Protein AF-A0AAU9W6A0-F1 (afdb_monomer_lite)

pLDDT: mean 76.01, std 10.92, range [45.56, 91.94]

Organism: NCBI:txid46732

Foldseek 3Di:
DDCDPVLVVLLCVCVVVVADQQKWKFKWKDWPPQPDTDGTDTDGSVCSNVPDPVVVVSVVVCCCVVPVPPDPDPPTDMDIDMDIDGDDPPPPPDDPPQDPPPDDPVVNVVVDPDDDDDDDPDPCVVVCVVVVVVVVVVLCVQLVHDPDDDDPVSVVSSCVRPVCVVPDDPD

Sequence (171 aa):
MSFTAAHKTLFSFIRRYRIPENGRVYFHLSSGRLRKSFDYHGFLAKEWLNGSGRVDATLQQMAPTLNSNENFEMNDSFQISFTHVRSSPRGSGEKRKMKPGHSHPETFKRMKQTVVTIKNNDSLCCARVIIQTHTAIELHAEANVPFVPCGCEELTKFALAPSLCDFQLLL

Radius of gyration: 26.67 Å; chains: 1; bounding box: 47×36×68 Å

Structure (mmCIF, N/CA/C/O backbone):
data_AF-A0AAU9W6A0-F1
#
_entry.id   AF-A0AAU9W6A0-F1
#
loop_
_atom_site.group_PDB
_atom_site.id
_atom_site.type_symbol
_atom_site.label_atom_id
_atom_site.label_alt_id
_atom_site.label_comp_id
_atom_site.label_asym_id
_atom_site.label_entity_id
_atom_site.label_seq_id
_atom_site.pdbx_PDB_ins_code
_atom_site.Cartn_x
_atom_site.Cartn_y
_atom_site.Cartn_z
_atom_site.occupancy
_atom_site.B_iso_or_equiv
_atom_site.auth_seq_id
_atom_site.auth_comp_id
_atom_site.auth_asym_id
_atom_site.auth_atom_id
_atom_site.pdbx_PDB_model_num
ATOM 1 N N . MET A 1 1 ? -6.110 10.549 29.183 1.00 45.56 1 MET A N 1
ATOM 2 C CA . MET A 1 1 ? -6.108 9.804 27.905 1.00 45.56 1 MET A CA 1
ATOM 3 C C . MET A 1 1 ? -6.402 8.345 28.212 1.00 45.56 1 MET A C 1
ATOM 5 O O . MET A 1 1 ? -5.555 7.681 28.797 1.00 45.56 1 MET A O 1
ATOM 9 N N . SER A 1 2 ? -7.609 7.861 27.920 1.00 45.94 2 SER A N 1
ATOM 10 C CA . SER A 1 2 ? -7.934 6.443 28.115 1.00 45.94 2 SER A CA 1
ATOM 11 C C . SER A 1 2 ? -7.264 5.621 27.018 1.00 45.94 2 SER A C 1
ATOM 13 O O . SER A 1 2 ? -7.651 5.695 25.855 1.00 45.94 2 SER A O 1
ATOM 15 N N . PHE A 1 3 ? -6.236 4.861 27.387 1.00 56.38 3 PHE A N 1
ATOM 16 C CA . PHE A 1 3 ? -5.568 3.915 26.498 1.00 56.38 3 PHE A CA 1
ATOM 17 C C . PHE A 1 3 ? -6.503 2.733 26.228 1.00 56.38 3 PHE A C 1
ATOM 19 O O . PHE A 1 3 ? -6.642 1.847 27.074 1.00 56.38 3 PHE A O 1
ATOM 26 N N . THR A 1 4 ? -7.149 2.709 25.063 1.00 68.81 4 THR A N 1
ATOM 27 C CA . THR A 1 4 ? -7.923 1.542 24.619 1.00 68.81 4 THR A CA 1
ATOM 28 C C . THR A 1 4 ? -6.993 0.332 24.443 1.00 68.81 4 THR A C 1
ATOM 30 O O . THR A 1 4 ? -5.815 0.478 24.103 1.00 68.81 4 THR A O 1
ATOM 33 N N . ALA A 1 5 ? -7.499 -0.887 24.665 1.00 72.19 5 ALA A N 1
ATOM 34 C CA . ALA A 1 5 ? -6.721 -2.119 24.478 1.00 72.19 5 ALA A CA 1
ATOM 35 C C . ALA A 1 5 ? -6.125 -2.224 23.058 1.00 72.19 5 ALA A C 1
ATOM 37 O O . ALA A 1 5 ? -4.994 -2.675 22.887 1.00 72.19 5 ALA A O 1
ATOM 38 N N . ALA A 1 6 ? -6.843 -1.714 22.052 1.00 71.94 6 ALA A N 1
ATOM 39 C CA . ALA A 1 6 ? -6.371 -1.619 20.672 1.00 71.94 6 ALA A CA 1
ATOM 40 C C . ALA A 1 6 ? -5.093 -0.772 20.535 1.00 71.94 6 ALA A C 1
ATOM 42 O O . ALA A 1 6 ? -4.146 -1.194 19.869 1.00 71.94 6 ALA A O 1
ATOM 43 N N . HIS A 1 7 ? -5.025 0.386 21.205 1.00 79.38 7 HIS A N 1
ATOM 44 C CA . HIS A 1 7 ? -3.837 1.246 21.170 1.00 79.38 7 HIS A CA 1
ATOM 45 C C . HIS A 1 7 ? -2.623 0.568 21.812 1.00 79.38 7 HIS A C 1
ATOM 47 O O . HIS A 1 7 ? -1.542 0.574 21.226 1.00 79.38 7 HIS A O 1
ATOM 53 N N . LYS A 1 8 ? -2.806 -0.116 22.950 1.00 82.06 8 LYS A N 1
ATOM 54 C CA . LYS A 1 8 ? -1.730 -0.893 23.596 1.00 82.06 8 LYS A CA 1
ATOM 55 C C . LYS A 1 8 ? -1.203 -2.010 22.691 1.00 82.06 8 LYS A C 1
ATOM 57 O O . LYS A 1 8 ? 0.012 -2.188 22.580 1.00 82.06 8 LYS A O 1
ATOM 62 N N . THR A 1 9 ? -2.096 -2.728 22.010 1.00 82.50 9 THR A N 1
ATOM 63 C CA . THR A 1 9 ? -1.720 -3.786 21.062 1.00 82.50 9 THR A CA 1
ATOM 64 C C . THR A 1 9 ? -0.916 -3.222 19.893 1.00 82.50 9 THR A C 1
ATOM 66 O O . THR A 1 9 ? 0.177 -3.719 19.617 1.00 82.50 9 THR A O 1
ATOM 69 N N . LEU A 1 10 ? -1.377 -2.128 19.279 1.00 83.94 10 LEU A N 1
ATOM 70 C CA . LEU A 1 10 ? -0.659 -1.420 18.209 1.00 83.94 10 LEU A CA 1
ATOM 71 C C . LEU A 1 10 ? 0.721 -0.937 18.645 1.00 83.94 10 LEU A C 1
ATOM 73 O O . LEU A 1 10 ? 1.713 -1.151 17.947 1.00 83.94 10 LEU A O 1
ATOM 77 N N . PHE A 1 11 ? 0.796 -0.328 19.823 1.00 87.25 11 PHE A N 1
ATOM 78 C CA . 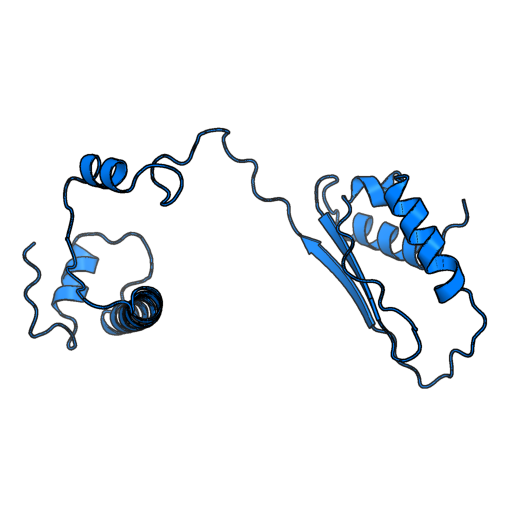PHE A 1 11 ? 2.045 0.152 20.394 1.00 87.25 11 PHE A CA 1
ATOM 79 C C . PHE A 1 11 ? 3.041 -1.000 20.593 1.00 87.25 11 PHE A C 1
ATOM 81 O O . PHE A 1 11 ? 4.206 -0.905 20.194 1.00 87.25 11 PHE A O 1
ATOM 88 N N . SER A 1 12 ? 2.576 -2.126 21.147 1.00 88.25 12 SER A N 1
ATOM 89 C CA . SER A 1 12 ? 3.402 -3.323 21.333 1.00 88.25 12 SER A CA 1
ATOM 90 C C . SER A 1 12 ? 3.869 -3.922 20.001 1.00 88.25 12 SER A C 1
ATOM 92 O O . SER A 1 12 ? 5.037 -4.290 19.874 1.00 88.25 12 SER A O 1
ATOM 94 N N . PHE A 1 13 ? 3.001 -3.942 18.984 1.00 87.31 13 PHE A N 1
ATOM 95 C CA . PHE A 1 13 ? 3.307 -4.419 17.638 1.00 87.31 13 PHE A CA 1
ATOM 96 C C . PHE A 1 13 ? 4.412 -3.578 16.988 1.00 87.31 13 PHE A C 1
ATOM 98 O O . PHE A 1 13 ? 5.423 -4.123 16.542 1.00 87.31 13 PHE A O 1
ATOM 105 N N . ILE A 1 14 ? 4.279 -2.249 17.011 1.00 90.19 14 ILE A N 1
ATOM 106 C CA . ILE A 1 14 ? 5.265 -1.323 16.431 1.00 90.19 14 ILE A CA 1
ATOM 107 C C . ILE A 1 14 ? 6.647 -1.516 17.059 1.00 90.19 14 ILE A C 1
ATOM 109 O O . ILE A 1 14 ? 7.645 -1.606 16.337 1.00 90.19 14 ILE A O 1
ATOM 113 N N . ARG A 1 15 ? 6.713 -1.633 18.392 1.00 90.25 15 ARG A N 1
ATOM 114 C CA . ARG A 1 15 ? 7.987 -1.834 19.103 1.00 90.25 15 ARG A CA 1
ATOM 115 C C . ARG A 1 15 ? 8.568 -3.224 18.860 1.00 90.25 15 ARG A C 1
ATOM 117 O O . ARG A 1 15 ? 9.766 -3.332 18.603 1.00 90.25 15 ARG A O 1
ATOM 124 N N . ARG A 1 16 ? 7.736 -4.272 18.888 1.00 91.94 16 ARG A N 1
ATOM 125 C CA . ARG A 1 16 ? 8.165 -5.665 18.673 1.00 91.94 16 ARG A CA 1
ATOM 126 C C . ARG A 1 16 ? 8.775 -5.865 17.288 1.00 91.94 16 ARG A C 1
ATOM 128 O O . ARG A 1 16 ? 9.811 -6.510 17.177 1.00 91.94 16 ARG A O 1
ATOM 135 N N . TYR A 1 17 ? 8.167 -5.283 16.257 1.00 89.25 17 TYR A N 1
ATOM 136 C CA . TYR A 1 17 ? 8.634 -5.405 14.872 1.00 89.25 17 TYR A CA 1
ATOM 137 C C . TYR A 1 17 ? 9.599 -4.295 14.440 1.00 89.25 17 TYR A C 1
ATOM 139 O O . TYR A 1 17 ? 9.967 -4.242 13.267 1.00 89.25 17 TYR A O 1
ATOM 147 N N . ARG A 1 18 ? 10.025 -3.422 15.369 1.00 90.44 18 ARG A N 1
ATOM 148 C CA . ARG A 1 18 ? 10.951 -2.302 15.115 1.00 90.44 18 ARG A CA 1
ATOM 149 C C . ARG A 1 18 ? 10.554 -1.496 13.874 1.00 90.44 18 ARG A C 1
ATOM 151 O O . ARG A 1 18 ? 11.383 -1.216 13.006 1.00 90.44 18 ARG A O 1
ATOM 158 N N . ILE A 1 19 ? 9.268 -1.167 13.768 1.00 89.50 19 ILE A N 1
ATOM 159 C CA . ILE A 1 19 ? 8.753 -0.429 12.615 1.00 89.50 19 ILE A CA 1
ATOM 160 C C . ILE A 1 19 ? 9.371 0.978 12.626 1.00 89.50 19 ILE A C 1
ATOM 162 O O . ILE A 1 19 ? 9.268 1.665 13.645 1.00 89.50 19 ILE A O 1
ATOM 166 N N . PRO A 1 20 ? 10.004 1.425 11.524 1.00 89.62 20 PRO A N 1
ATOM 167 C CA . PRO A 1 20 ? 10.578 2.761 11.441 1.00 89.62 20 PRO A CA 1
ATOM 168 C C . PRO A 1 20 ? 9.528 3.840 11.699 1.00 89.62 20 PRO A C 1
ATOM 170 O O . PRO A 1 20 ? 8.394 3.717 11.243 1.00 89.62 20 PRO A O 1
ATOM 173 N N . GLU A 1 21 ? 9.916 4.939 12.343 1.00 88.62 21 GLU A N 1
ATOM 174 C CA . GLU A 1 21 ? 9.017 6.056 12.670 1.00 88.62 21 GLU A CA 1
ATOM 175 C C . GLU A 1 21 ? 8.239 6.610 11.468 1.00 88.62 21 GLU A C 1
ATOM 177 O O . GLU A 1 21 ? 7.094 7.045 11.599 1.00 88.62 21 GLU A O 1
ATOM 182 N N . ASN A 1 22 ? 8.868 6.593 10.293 1.00 87.69 22 ASN A N 1
ATOM 183 C CA . ASN A 1 22 ? 8.300 7.045 9.029 1.00 87.69 22 ASN A CA 1
ATOM 184 C C . ASN A 1 22 ? 7.540 5.948 8.263 1.00 87.69 22 ASN A C 1
ATOM 186 O O . ASN A 1 22 ? 7.017 6.242 7.189 1.00 87.69 22 ASN A O 1
ATOM 190 N N . GLY A 1 23 ? 7.510 4.710 8.758 1.00 87.50 23 GLY A N 1
ATOM 191 C CA . GLY A 1 23 ? 6.730 3.615 8.187 1.00 87.50 23 GLY A CA 1
ATOM 192 C C . GLY A 1 23 ? 5.239 3.817 8.440 1.00 87.50 23 GLY A C 1
ATOM 193 O O . GLY A 1 23 ? 4.848 4.335 9.488 1.00 87.50 23 GLY A O 1
ATOM 194 N N . ARG A 1 24 ? 4.397 3.423 7.479 1.00 90.06 24 ARG A N 1
ATOM 195 C CA . ARG A 1 24 ? 2.938 3.509 7.628 1.00 90.06 24 ARG A CA 1
ATOM 196 C C . ARG A 1 24 ? 2.395 2.214 8.207 1.00 90.06 24 ARG A C 1
ATOM 198 O O . ARG A 1 24 ? 2.690 1.136 7.696 1.00 90.06 24 ARG A O 1
ATOM 205 N N . VAL A 1 25 ? 1.579 2.334 9.244 1.00 89.44 25 VAL A N 1
ATOM 206 C CA . VAL A 1 25 ? 0.877 1.219 9.874 1.00 89.44 25 VAL A CA 1
ATOM 207 C C . VAL A 1 25 ? -0.613 1.436 9.684 1.00 89.44 25 VAL A C 1
ATOM 209 O O . VAL A 1 25 ? -1.168 2.438 10.138 1.00 89.44 25 VAL A O 1
ATOM 212 N N . TYR A 1 26 ? -1.233 0.489 8.995 1.00 88.44 26 TYR A N 1
ATOM 213 C CA . TYR A 1 26 ? -2.665 0.434 8.778 1.00 88.44 26 TYR A CA 1
ATOM 214 C C . TYR A 1 26 ? -3.298 -0.499 9.797 1.00 88.44 26 TYR A C 1
ATOM 216 O O . TYR A 1 26 ? -2.768 -1.576 10.079 1.00 88.44 26 TYR A O 1
ATOM 224 N N . PHE A 1 27 ? -4.442 -0.072 10.310 1.00 84.94 27 PHE A N 1
ATOM 225 C CA . PHE A 1 27 ? -5.299 -0.845 11.191 1.00 84.94 27 PHE A CA 1
ATOM 226 C C . PHE A 1 27 ? -6.617 -1.122 10.478 1.00 84.94 27 PHE A C 1
ATOM 228 O O . PHE A 1 27 ? -7.205 -0.197 9.912 1.00 84.94 27 PHE A O 1
ATOM 235 N N . HIS A 1 28 ? -7.060 -2.374 10.524 1.00 85.00 28 HIS A N 1
ATOM 236 C CA . HIS A 1 28 ? -8.394 -2.767 10.105 1.00 85.00 28 HIS A CA 1
ATOM 237 C C . HIS A 1 28 ? -9.050 -3.621 11.190 1.00 85.00 28 HIS A C 1
ATOM 239 O O . HIS A 1 28 ? -8.425 -4.524 11.756 1.00 85.00 28 HIS A O 1
ATOM 245 N N . LEU A 1 29 ? -10.314 -3.313 11.465 1.00 80.25 29 LEU A N 1
ATOM 246 C CA . LEU A 1 29 ? -11.171 -4.055 12.377 1.00 80.25 29 LEU A CA 1
ATOM 247 C C . LEU A 1 29 ? -12.546 -4.231 11.735 1.00 80.25 29 LEU A C 1
ATOM 249 O O . LEU A 1 29 ? -13.234 -3.252 11.430 1.00 80.25 29 LEU A O 1
ATOM 253 N N . SER A 1 30 ? -12.957 -5.485 11.595 1.00 80.88 30 SER A N 1
ATOM 254 C CA . SER A 1 30 ? -14.278 -5.865 11.109 1.00 80.88 30 SER A CA 1
ATOM 255 C C . SER A 1 30 ? -14.870 -7.003 11.940 1.00 80.88 30 SER A C 1
ATOM 257 O O . SER A 1 30 ? -14.168 -7.813 12.549 1.00 80.88 30 SER A O 1
ATOM 259 N N . SER A 1 31 ? -16.197 -7.016 12.015 1.00 76.69 31 SER A N 1
ATOM 260 C CA . SER A 1 31 ? -17.008 -8.054 12.649 1.00 76.69 31 SER A CA 1
ATOM 261 C C . SER A 1 31 ? -18.440 -7.905 12.139 1.00 76.69 31 SER A C 1
ATOM 263 O O . SER A 1 31 ? -18.865 -6.789 11.834 1.00 76.69 31 SER A O 1
ATOM 265 N N . GLY A 1 32 ? -19.188 -9.009 12.072 1.00 74.25 32 GLY A N 1
ATOM 266 C CA . GLY A 1 32 ? -20.594 -9.004 11.657 1.00 74.25 32 GLY A CA 1
ATOM 267 C C . GLY A 1 32 ? -21.521 -8.187 12.569 1.00 74.25 32 GLY A C 1
ATOM 268 O O . GLY A 1 32 ? -22.605 -7.810 12.137 1.00 74.25 32 GLY A O 1
ATOM 269 N N . ARG A 1 33 ? -21.093 -7.867 13.800 1.00 69.88 33 ARG A N 1
ATOM 270 C CA . ARG A 1 33 ? -21.852 -7.042 14.762 1.00 69.88 33 ARG A CA 1
ATOM 271 C C . ARG A 1 33 ? -21.521 -5.556 14.710 1.00 69.88 33 ARG A C 1
ATOM 273 O O . ARG A 1 33 ? -22.267 -4.738 15.244 1.00 69.88 33 ARG A O 1
ATOM 280 N N . LEU A 1 34 ? -20.411 -5.176 14.080 1.00 72.75 34 LEU A N 1
ATOM 281 C CA . LEU A 1 34 ? -20.054 -3.769 13.966 1.00 72.75 34 LEU A CA 1
ATOM 282 C C . LEU A 1 34 ? -20.944 -3.119 12.908 1.00 72.75 34 LEU A C 1
ATOM 284 O O . LEU A 1 34 ? -20.881 -3.475 11.735 1.00 72.75 34 LEU A O 1
ATOM 288 N N . ARG A 1 35 ? -21.712 -2.093 13.299 1.00 70.12 35 ARG A N 1
ATOM 289 C CA . ARG A 1 35 ? -22.486 -1.270 12.346 1.00 70.12 35 ARG A CA 1
ATOM 290 C C . ARG A 1 35 ? -21.609 -0.656 11.252 1.00 70.12 35 ARG A C 1
ATOM 292 O O . ARG A 1 35 ? -22.103 -0.315 10.182 1.00 70.12 35 ARG A O 1
ATOM 299 N N . LYS A 1 36 ? -20.320 -0.464 11.544 1.00 73.50 36 LYS A N 1
ATOM 300 C CA . LYS A 1 36 ? -19.326 0.078 10.625 1.00 73.50 36 LYS A CA 1
ATOM 301 C C . LYS A 1 36 ? -17.985 -0.623 10.838 1.00 73.50 36 LYS A C 1
ATOM 303 O O . LYS A 1 36 ? -17.500 -0.681 11.967 1.00 73.50 36 LYS A O 1
ATOM 308 N N . SER A 1 37 ? -17.377 -1.108 9.758 1.00 74.81 37 SER A N 1
ATOM 309 C CA . SER A 1 37 ? -15.976 -1.528 9.758 1.00 74.81 37 SER A CA 1
ATOM 310 C C . SER A 1 37 ? -15.069 -0.326 10.005 1.00 74.81 37 SER A C 1
ATOM 312 O O . SER A 1 37 ? -15.296 0.783 9.510 1.00 74.81 37 SER A O 1
ATOM 314 N N . PHE A 1 38 ? -14.010 -0.540 10.772 1.00 76.38 38 PHE A N 1
ATOM 315 C CA . PHE A 1 38 ? -12.958 0.453 10.893 1.00 76.38 38 PHE A CA 1
ATOM 316 C C . PHE A 1 38 ? -11.879 0.122 9.877 1.00 76.38 38 PHE A C 1
ATOM 318 O O . PHE A 1 38 ? -11.052 -0.760 10.097 1.00 76.38 38 PHE A O 1
ATOM 325 N N . ASP A 1 39 ? -11.917 0.825 8.750 1.00 71.56 39 ASP A N 1
ATOM 326 C CA . ASP A 1 39 ? -11.018 0.583 7.630 1.00 71.56 39 ASP A CA 1
ATOM 327 C C . ASP A 1 39 ? -9.751 1.446 7.657 1.00 71.56 39 ASP A C 1
ATOM 329 O O . ASP A 1 39 ? -9.715 2.539 8.221 1.00 71.56 39 ASP A O 1
ATOM 333 N N . TYR A 1 40 ? -8.715 0.897 7.023 1.00 63.03 40 TYR A N 1
ATOM 334 C CA . TYR A 1 40 ? -7.376 1.391 6.686 1.00 63.03 40 TYR A CA 1
ATOM 335 C C . TYR A 1 40 ? -7.071 2.889 6.894 1.00 63.03 40 TYR A C 1
ATOM 337 O O . TYR A 1 40 ? -6.827 3.629 5.939 1.00 63.03 40 TYR A O 1
ATOM 345 N N . HIS A 1 41 ? -6.920 3.332 8.145 1.00 68.81 41 HIS A N 1
ATOM 346 C CA . HIS A 1 41 ? -6.266 4.613 8.425 1.00 68.81 41 HIS A CA 1
ATOM 347 C C . HIS A 1 41 ? -4.750 4.404 8.512 1.00 68.81 41 HIS A C 1
ATOM 349 O O . HIS A 1 41 ? -4.224 3.879 9.492 1.00 68.81 41 HIS A O 1
ATOM 355 N N . GLY A 1 42 ? -4.039 4.783 7.449 1.00 81.19 42 GLY A N 1
ATOM 356 C CA . GLY A 1 42 ? -2.580 4.697 7.394 1.00 81.19 42 GLY A CA 1
ATOM 357 C C . GLY A 1 42 ? -1.913 5.839 8.157 1.00 81.19 42 GLY A C 1
ATOM 358 O O . GLY A 1 42 ? -1.661 6.899 7.572 1.00 81.19 42 GLY A O 1
ATOM 359 N N . PHE A 1 43 ? -1.580 5.614 9.426 1.00 88.69 43 PHE A N 1
ATOM 360 C CA . PHE A 1 43 ? -0.787 6.551 10.230 1.00 88.69 43 PHE A CA 1
ATOM 361 C C . PHE A 1 43 ? 0.688 6.168 10.239 1.00 88.69 43 PHE A C 1
ATOM 363 O O . PHE A 1 43 ? 1.052 5.007 10.030 1.00 88.69 43 PHE A O 1
ATOM 370 N N . LEU A 1 44 ? 1.553 7.149 10.468 1.00 90.19 44 LEU A N 1
ATOM 371 C CA . LEU A 1 44 ? 2.969 6.883 10.680 1.00 90.19 44 LEU A CA 1
ATOM 372 C C . LEU A 1 44 ? 3.170 6.167 12.018 1.00 90.19 44 LEU A C 1
ATOM 374 O O . LEU A 1 44 ? 2.470 6.444 12.992 1.00 90.19 44 LEU A O 1
ATOM 378 N N . ALA A 1 45 ? 4.170 5.292 12.101 1.00 90.00 45 ALA A N 1
ATOM 379 C CA . ALA A 1 45 ? 4.516 4.632 13.356 1.00 90.00 45 ALA A CA 1
ATOM 380 C C . ALA A 1 45 ? 4.792 5.652 14.474 1.00 90.00 45 ALA A C 1
ATOM 382 O O . ALA A 1 45 ? 4.344 5.457 15.600 1.00 90.00 45 ALA A O 1
ATOM 383 N N . LYS A 1 46 ? 5.424 6.792 14.159 1.00 90.69 46 LYS A N 1
ATOM 384 C CA . LYS A 1 46 ? 5.615 7.877 15.136 1.00 90.69 46 LYS A CA 1
ATOM 385 C C . LYS A 1 46 ? 4.313 8.506 15.637 1.00 90.69 46 LYS A C 1
ATOM 387 O O . LYS A 1 46 ? 4.263 8.925 16.784 1.00 90.69 46 LYS A O 1
ATOM 392 N N . GLU A 1 47 ? 3.269 8.571 14.806 1.00 90.75 47 GLU A N 1
ATOM 393 C CA . GLU A 1 47 ? 1.960 9.093 15.228 1.00 90.75 47 GLU A CA 1
ATOM 394 C C . GLU A 1 47 ? 1.295 8.126 16.211 1.00 90.75 47 GLU A C 1
ATOM 396 O O . GLU A 1 47 ? 0.706 8.556 17.195 1.00 90.75 47 GLU A O 1
ATOM 401 N N . TRP A 1 48 ? 1.440 6.818 15.989 1.00 87.56 48 TRP A N 1
ATOM 402 C CA . TRP A 1 48 ? 0.955 5.800 16.921 1.00 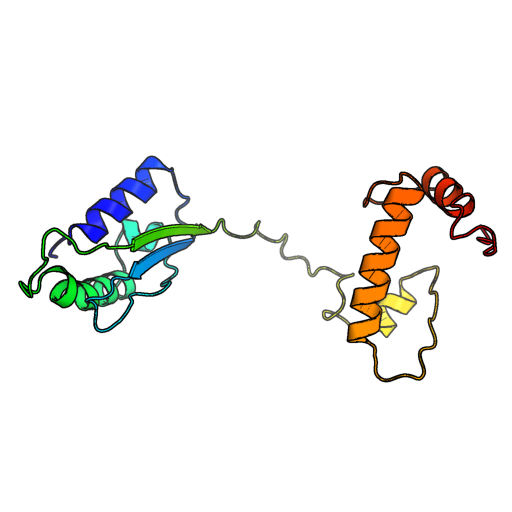87.56 48 TRP A CA 1
ATOM 403 C C . TRP A 1 48 ? 1.714 5.791 18.255 1.00 87.56 48 TRP A C 1
ATOM 405 O O . TRP A 1 48 ? 1.103 5.561 19.299 1.00 87.56 48 TRP A O 1
ATOM 415 N N . LEU A 1 49 ? 3.033 6.018 18.218 1.00 88.38 49 LEU A N 1
ATOM 416 C CA . LEU A 1 49 ? 3.905 5.987 19.397 1.00 88.38 49 LEU A CA 1
ATOM 417 C C . LEU A 1 49 ? 3.800 7.254 20.249 1.00 88.38 49 LEU A C 1
ATOM 419 O O . LEU A 1 49 ? 3.689 7.157 21.468 1.00 88.38 49 LEU A O 1
ATOM 423 N N . ASN A 1 50 ? 3.838 8.423 19.610 1.00 88.44 50 ASN A N 1
ATOM 424 C CA . ASN A 1 50 ? 3.905 9.713 20.301 1.00 88.44 50 ASN A CA 1
ATOM 425 C C . ASN A 1 50 ? 2.521 10.351 20.483 1.00 88.44 50 ASN A C 1
ATOM 427 O O . ASN A 1 50 ? 2.396 11.354 21.180 1.00 88.44 50 ASN A O 1
ATOM 431 N N . GLY A 1 51 ? 1.495 9.773 19.856 1.00 84.12 51 GLY A N 1
ATOM 432 C CA . GLY A 1 51 ? 0.175 10.370 19.745 1.00 84.12 51 GLY A CA 1
ATOM 433 C C . GLY A 1 51 ? 0.102 11.381 18.602 1.00 84.12 51 GLY A C 1
ATOM 434 O O . GLY A 1 51 ? 1.081 12.020 18.206 1.00 84.12 51 GLY A O 1
ATOM 435 N N . SER A 1 52 ? -1.094 11.523 18.044 1.00 86.69 52 SER A N 1
ATOM 436 C CA . SER A 1 52 ? -1.438 12.611 17.136 1.00 86.69 52 SER A CA 1
ATOM 437 C C . SER A 1 52 ? -2.924 12.898 17.275 1.00 86.69 52 SER A C 1
ATOM 439 O O . SER A 1 52 ? -3.704 11.977 17.508 1.00 86.69 52 SER A O 1
ATOM 441 N N . GLY A 1 53 ? -3.348 14.147 17.055 1.00 85.94 53 GLY A N 1
ATOM 442 C CA . GLY A 1 53 ? -4.772 14.495 17.151 1.00 85.94 53 GLY A CA 1
ATOM 443 C C . GLY A 1 53 ? -5.667 13.645 16.236 1.00 85.94 53 GLY A C 1
ATOM 444 O O . GLY A 1 53 ? -6.824 13.395 16.556 1.00 85.94 53 GLY A O 1
ATOM 445 N N . ARG A 1 54 ? -5.123 13.129 15.123 1.00 86.56 54 ARG A N 1
ATOM 446 C CA . ARG A 1 54 ? -5.836 12.214 14.219 1.00 86.56 54 ARG A CA 1
ATOM 447 C C . ARG A 1 54 ? -5.935 10.796 14.782 1.00 86.56 54 ARG A C 1
ATOM 449 O O . ARG A 1 54 ? -6.995 10.184 14.660 1.00 86.56 54 ARG A O 1
ATOM 456 N N . VAL A 1 55 ? -4.859 10.278 15.382 1.00 85.62 55 VAL A N 1
ATOM 457 C CA . VAL A 1 55 ? -4.871 8.980 16.079 1.00 85.62 55 VAL A CA 1
ATOM 458 C C . VAL A 1 55 ? -5.842 9.040 17.255 1.00 85.62 55 VAL A C 1
ATOM 460 O O . VAL A 1 55 ? -6.689 8.161 17.380 1.00 85.62 55 VAL A O 1
ATOM 463 N N . ASP A 1 56 ? -5.801 10.113 18.043 1.00 85.62 56 ASP A N 1
ATOM 464 C CA . ASP A 1 56 ? -6.684 10.306 19.193 1.00 85.62 56 ASP A CA 1
ATOM 465 C C . ASP A 1 56 ? -8.154 10.389 18.773 1.00 85.62 56 ASP A C 1
ATOM 467 O O . ASP A 1 56 ? -8.984 9.673 19.329 1.00 85.62 56 ASP A O 1
ATOM 471 N N . ALA A 1 57 ? -8.478 11.180 17.743 1.00 84.94 57 ALA A N 1
ATOM 472 C CA . ALA A 1 57 ? -9.835 11.256 17.200 1.00 84.94 57 ALA A CA 1
ATOM 473 C C . ALA A 1 57 ? -10.324 9.894 16.677 1.00 84.94 57 ALA A C 1
ATOM 475 O O . ALA A 1 57 ? -11.468 9.505 16.908 1.00 84.94 57 ALA A O 1
ATOM 476 N N . THR A 1 58 ? -9.444 9.134 16.020 1.00 83.25 58 THR A N 1
ATOM 477 C CA . THR A 1 58 ? -9.765 7.792 15.511 1.00 83.25 58 THR A CA 1
ATOM 478 C C . THR A 1 58 ? -10.036 6.815 16.658 1.00 83.25 58 THR A C 1
ATOM 480 O O . THR A 1 58 ? -11.031 6.091 16.642 1.00 83.25 58 THR A O 1
ATOM 483 N N . LEU A 1 59 ? -9.195 6.822 17.696 1.00 80.88 59 LEU A N 1
ATOM 484 C CA . LEU A 1 59 ? -9.380 5.988 18.885 1.00 80.88 59 LEU A CA 1
ATOM 485 C C . LEU A 1 59 ? -10.633 6.384 19.672 1.00 80.88 59 LEU A C 1
ATOM 487 O O . LEU A 1 59 ? -11.326 5.505 20.177 1.00 80.88 59 LEU A O 1
ATOM 491 N N . GLN A 1 60 ? -10.952 7.678 19.744 1.00 82.06 60 GLN A N 1
ATOM 492 C CA . GLN A 1 60 ? -12.191 8.173 20.344 1.00 82.06 60 GLN A CA 1
ATOM 493 C C . GLN A 1 60 ? -13.429 7.729 19.563 1.00 82.06 60 GLN A C 1
ATOM 495 O O . GLN A 1 60 ? -14.439 7.424 20.185 1.00 82.06 60 GLN A O 1
ATOM 500 N N . GLN A 1 61 ? -13.364 7.631 18.233 1.00 79.19 61 GLN A N 1
ATOM 501 C CA . GLN A 1 61 ? -14.458 7.071 17.431 1.00 79.19 61 GLN A CA 1
ATOM 502 C C . GLN A 1 61 ? -14.618 5.558 17.632 1.00 79.19 61 GLN A C 1
ATOM 504 O O . GLN A 1 61 ? -15.738 5.051 17.652 1.00 79.19 61 GLN A O 1
ATOM 509 N N . MET A 1 62 ? -13.512 4.832 17.809 1.00 76.75 62 MET A N 1
ATOM 510 C CA . MET A 1 62 ? -13.535 3.386 18.057 1.00 76.75 62 MET A CA 1
ATOM 511 C C . MET A 1 62 ? -13.979 3.039 19.480 1.00 76.75 62 MET A C 1
ATOM 513 O O . MET A 1 62 ? -14.625 2.014 19.686 1.00 76.75 62 MET A O 1
ATOM 517 N N . ALA A 1 63 ? -13.637 3.870 20.468 1.00 77.12 63 ALA A N 1
ATOM 518 C CA . ALA A 1 63 ? -13.830 3.559 21.880 1.00 77.12 63 ALA A CA 1
ATOM 519 C C . ALA A 1 63 ? -15.293 3.251 22.257 1.00 77.12 63 ALA A C 1
ATOM 521 O O . ALA A 1 63 ? -15.487 2.245 22.932 1.00 77.12 63 ALA A O 1
ATOM 522 N N . PRO A 1 64 ? -16.321 4.004 21.825 1.00 73.94 64 PRO A N 1
ATOM 523 C CA . PRO A 1 64 ? -17.712 3.658 22.104 1.00 73.94 64 PRO A CA 1
ATOM 524 C C . PRO A 1 64 ? -18.126 2.325 21.494 1.00 73.94 64 PRO A C 1
ATOM 526 O O . PRO A 1 64 ? -18.921 1.626 22.091 1.00 73.94 64 PRO A O 1
ATOM 529 N N . THR A 1 65 ? -17.572 1.961 20.335 1.00 71.25 65 THR A N 1
ATOM 530 C CA . THR A 1 65 ? -17.944 0.726 19.627 1.00 71.25 65 THR A CA 1
ATOM 531 C C . THR A 1 65 ? -17.233 -0.499 20.211 1.00 71.25 65 THR A C 1
ATOM 533 O O . THR A 1 65 ? -17.786 -1.589 20.254 1.00 71.25 65 THR A O 1
ATOM 536 N N . LEU A 1 66 ? -15.996 -0.323 20.683 1.00 69.69 66 LEU A N 1
ATOM 537 C CA . LEU A 1 66 ? -15.228 -1.376 21.352 1.00 69.69 66 LEU A CA 1
ATOM 538 C C . LEU A 1 66 ? -15.609 -1.556 22.828 1.00 69.69 66 LEU A C 1
ATOM 540 O O . LEU A 1 66 ? -15.402 -2.635 23.369 1.00 69.69 66 LEU A O 1
ATOM 544 N N . ASN A 1 67 ? -16.115 -0.505 23.482 1.00 66.62 67 ASN A N 1
ATOM 545 C CA . ASN A 1 67 ? -16.494 -0.523 24.899 1.00 66.62 67 ASN A CA 1
ATOM 546 C C . ASN A 1 67 ? -18.015 -0.471 25.120 1.00 66.62 67 ASN A C 1
ATOM 548 O O . ASN A 1 67 ? -18.451 -0.404 26.269 1.00 66.62 67 ASN A O 1
ATOM 552 N N . SER A 1 68 ? -18.838 -0.469 24.065 1.00 59.25 68 SER A N 1
ATOM 553 C CA . SER A 1 68 ? -20.276 -0.676 24.220 1.00 59.25 68 SER A CA 1
ATOM 554 C C . SER A 1 68 ? -20.485 -2.109 24.681 1.00 59.25 68 SER A C 1
ATOM 556 O O . SER A 1 68 ? -20.135 -3.044 23.968 1.00 59.25 68 SER A O 1
ATOM 558 N N . ASN A 1 69 ? -21.090 -2.280 25.853 1.00 53.56 69 ASN A N 1
ATOM 559 C CA . ASN A 1 69 ? -21.556 -3.561 26.395 1.00 53.56 69 ASN A CA 1
ATOM 560 C C . ASN A 1 69 ? -22.669 -4.221 25.539 1.00 53.56 69 ASN A C 1
ATOM 562 O O . ASN A 1 69 ? -23.478 -4.983 26.062 1.00 53.56 69 ASN A O 1
ATOM 566 N N . GLU A 1 70 ? -22.758 -3.928 24.238 1.00 53.50 70 GLU A N 1
ATOM 567 C CA . GLU A 1 70 ? -23.658 -4.610 23.311 1.00 53.50 70 GLU A CA 1
ATOM 568 C C . GLU A 1 70 ? -23.079 -5.997 23.011 1.00 53.50 70 GLU A C 1
ATOM 570 O O . GLU A 1 70 ? -22.255 -6.159 22.119 1.00 53.50 70 GLU A O 1
ATOM 575 N N . ASN A 1 71 ? -23.486 -6.973 23.833 1.00 51.91 71 ASN A N 1
ATOM 576 C CA . ASN A 1 71 ? -23.434 -8.420 23.611 1.00 51.91 71 ASN A CA 1
ATOM 577 C C . ASN A 1 71 ? -22.303 -8.889 22.679 1.00 51.91 71 ASN A C 1
ATOM 579 O O . ASN A 1 71 ? -22.503 -9.085 21.481 1.00 51.91 71 ASN A O 1
ATOM 583 N N . PHE A 1 72 ? -21.126 -9.159 23.240 1.00 55.09 72 PHE A N 1
ATOM 584 C CA . PHE A 1 72 ? -20.173 -10.076 22.620 1.00 55.09 72 PHE A CA 1
ATOM 585 C C . PHE A 1 72 ? -20.618 -11.488 23.010 1.00 55.09 72 PHE A C 1
ATOM 587 O O . PHE A 1 72 ? -20.349 -11.936 24.123 1.00 55.09 72 PHE A O 1
ATOM 594 N N . GLU A 1 73 ? -21.379 -12.168 22.152 1.00 55.16 73 GLU A N 1
ATOM 595 C CA . GLU A 1 73 ? -21.680 -13.581 22.400 1.00 55.16 73 GLU A CA 1
ATOM 596 C C . GLU A 1 73 ? -20.453 -14.420 22.034 1.00 55.16 73 GLU A C 1
ATOM 598 O O . GLU A 1 73 ? -19.675 -14.074 21.144 1.00 55.16 73 GLU A O 1
ATOM 603 N N . MET A 1 74 ? -20.261 -15.521 22.756 1.00 55.69 74 MET A N 1
ATOM 604 C CA . MET A 1 74 ? -19.050 -16.351 22.754 1.00 55.69 74 MET A CA 1
ATOM 605 C C . MET A 1 74 ? -18.668 -16.934 21.374 1.00 55.69 74 MET A C 1
ATOM 607 O O . MET A 1 74 ? -17.557 -17.422 21.189 1.00 55.69 74 MET A O 1
ATOM 611 N N . ASN A 1 75 ? -19.587 -16.887 20.415 1.00 59.91 75 ASN A N 1
ATOM 612 C CA . ASN A 1 75 ? -19.531 -17.470 19.078 1.00 59.91 75 ASN A CA 1
ATOM 613 C C . ASN A 1 75 ? -19.267 -16.447 17.959 1.00 59.91 75 ASN A C 1
ATOM 615 O O . ASN A 1 75 ? -19.191 -16.832 16.790 1.00 59.91 75 ASN A O 1
ATOM 619 N N . ASP A 1 76 ? -19.078 -15.171 18.289 1.00 63.34 76 ASP A N 1
ATOM 620 C CA . ASP A 1 76 ? -18.827 -14.147 17.284 1.00 63.34 76 ASP A CA 1
ATOM 621 C C . ASP A 1 76 ? -17.340 -13.933 16.994 1.00 63.34 76 ASP A C 1
ATOM 623 O O . ASP A 1 76 ? -16.513 -13.734 17.883 1.00 63.34 76 ASP A O 1
ATOM 627 N N . SER A 1 77 ? -16.999 -13.953 15.705 1.00 69.25 77 SER A N 1
ATOM 628 C CA . SER A 1 77 ? -15.628 -13.767 15.233 1.00 69.25 77 SER A CA 1
ATOM 629 C C . SER A 1 77 ? -15.334 -12.293 14.953 1.00 69.25 77 SER A C 1
ATOM 631 O O . SER A 1 77 ? -16.117 -11.588 14.309 1.00 69.25 77 SER A O 1
ATOM 633 N N . PHE A 1 78 ? -14.167 -11.832 15.401 1.00 72.19 78 PHE A N 1
ATOM 634 C CA . PHE A 1 78 ? -13.599 -10.541 15.025 1.00 72.19 78 PHE A CA 1
ATOM 635 C C . PHE A 1 78 ? -12.388 -10.752 14.121 1.00 72.19 78 PHE A C 1
ATOM 637 O O . PHE A 1 78 ? -11.559 -11.632 14.362 1.00 72.19 78 PHE A O 1
ATOM 644 N N . GLN A 1 79 ? -12.257 -9.910 13.100 1.00 78.00 79 GLN A N 1
ATOM 645 C CA . GLN A 1 79 ? -11.050 -9.834 12.295 1.00 78.00 79 GLN A CA 1
ATOM 646 C C . GLN A 1 79 ? -10.328 -8.531 12.617 1.00 78.00 79 GLN A C 1
ATOM 648 O O . GLN A 1 79 ? -10.827 -7.436 12.364 1.00 78.00 79 GLN A O 1
ATOM 653 N N . ILE A 1 80 ? -9.129 -8.664 13.179 1.00 80.06 80 ILE A N 1
ATOM 654 C CA . ILE A 1 80 ? -8.211 -7.550 13.411 1.00 80.06 80 ILE A CA 1
ATOM 655 C C . ILE A 1 80 ? -6.974 -7.790 12.559 1.00 80.06 80 ILE A C 1
ATOM 657 O O . ILE A 1 80 ? -6.354 -8.851 12.651 1.00 80.06 80 ILE A O 1
ATOM 661 N N . SER A 1 81 ? -6.595 -6.808 11.745 1.00 82.56 81 SER A N 1
ATOM 662 C CA . SER A 1 81 ? -5.374 -6.883 10.949 1.00 82.56 81 SER A CA 1
ATOM 663 C C . SER A 1 81 ? -4.545 -5.604 11.035 1.00 82.56 81 SER A C 1
ATOM 665 O O . SER A 1 81 ? -5.051 -4.482 11.121 1.00 82.56 81 SER A O 1
ATOM 667 N N . PHE A 1 82 ? -3.227 -5.807 11.034 1.00 84.62 82 PHE A N 1
ATOM 668 C CA . PHE A 1 82 ? -2.225 -4.751 11.034 1.00 84.62 82 PHE A CA 1
ATOM 669 C C . PHE A 1 82 ? -1.352 -4.912 9.798 1.00 84.62 82 PHE A C 1
ATOM 671 O O . PHE A 1 82 ? -0.728 -5.956 9.603 1.00 84.62 82 PHE A O 1
ATOM 678 N N . THR A 1 83 ? -1.277 -3.876 8.969 1.00 86.56 83 THR A N 1
ATOM 679 C CA . THR A 1 83 ? -0.433 -3.891 7.771 1.00 86.56 83 THR A CA 1
ATOM 680 C C . THR A 1 83 ? 0.625 -2.811 7.890 1.00 86.56 83 THR A C 1
ATOM 682 O O . THR A 1 83 ? 0.317 -1.622 7.920 1.00 86.56 83 THR A O 1
ATOM 685 N N . HIS A 1 84 ? 1.890 -3.217 7.947 1.00 87.31 84 HIS A N 1
ATOM 686 C CA . HIS A 1 84 ? 3.011 -2.294 7.826 1.00 87.31 84 HIS A CA 1
ATOM 687 C C . HIS A 1 84 ? 3.399 -2.154 6.354 1.00 87.31 84 HIS A C 1
ATOM 689 O O . HIS A 1 84 ? 3.810 -3.122 5.716 1.00 87.31 84 HIS A O 1
ATOM 695 N N . VAL A 1 85 ? 3.312 -0.933 5.833 1.00 85.81 85 VAL A N 1
ATOM 696 C CA . VAL A 1 85 ? 3.814 -0.580 4.506 1.00 85.81 85 VAL A CA 1
ATOM 697 C C . VAL A 1 85 ? 5.122 0.175 4.681 1.00 85.81 85 VAL A C 1
ATOM 699 O O . VAL A 1 85 ? 5.163 1.267 5.259 1.00 85.81 85 VAL A O 1
ATOM 702 N N . ARG A 1 86 ? 6.203 -0.421 4.167 1.00 78.25 86 ARG A N 1
ATOM 703 C CA . ARG A 1 86 ? 7.508 0.237 4.115 1.00 78.25 86 ARG A CA 1
ATOM 704 C C . ARG A 1 86 ? 7.400 1.476 3.238 1.00 78.25 86 ARG A C 1
ATOM 706 O O . ARG A 1 86 ? 6.852 1.425 2.139 1.00 78.25 86 ARG A O 1
ATOM 713 N N . SER A 1 87 ? 7.966 2.576 3.716 1.00 71.88 87 SER A N 1
ATOM 714 C CA . SER A 1 87 ? 8.127 3.768 2.895 1.00 71.88 87 SER A CA 1
ATOM 715 C C . SER A 1 87 ? 8.942 3.425 1.658 1.00 71.88 87 SER A C 1
ATOM 717 O O . SER A 1 87 ? 9.959 2.732 1.753 1.00 71.88 87 SER A O 1
ATOM 719 N N . SER A 1 88 ? 8.496 3.923 0.504 1.00 66.69 88 SER A N 1
ATOM 720 C CA . SER A 1 88 ? 9.287 3.859 -0.719 1.00 66.69 88 SER A CA 1
ATOM 721 C C . SER A 1 88 ? 10.698 4.380 -0.429 1.00 66.69 88 SER A C 1
ATOM 723 O O . SER A 1 88 ? 10.834 5.347 0.334 1.00 66.69 88 SER A O 1
ATOM 725 N N . PRO A 1 89 ? 11.744 3.781 -1.024 1.00 69.25 89 PRO A N 1
ATOM 726 C CA . PRO A 1 89 ? 13.094 4.312 -0.917 1.00 69.25 89 PRO A CA 1
ATOM 727 C C . PRO A 1 89 ? 13.079 5.813 -1.209 1.00 69.25 89 PRO A C 1
ATOM 729 O O . PRO A 1 89 ? 12.396 6.246 -2.145 1.00 69.25 89 PRO A O 1
ATOM 732 N N . ARG A 1 90 ? 13.798 6.609 -0.403 1.00 69.56 90 ARG A N 1
ATOM 733 C CA . ARG A 1 90 ? 13.966 8.038 -0.691 1.00 69.56 90 ARG A CA 1
ATOM 734 C C . ARG A 1 90 ? 14.491 8.149 -2.119 1.00 69.56 90 ARG A C 1
ATOM 736 O O . ARG A 1 90 ? 15.560 7.631 -2.428 1.00 69.56 90 ARG A O 1
ATOM 743 N N . GLY A 1 91 ? 13.702 8.767 -2.996 1.00 65.06 91 GLY A N 1
ATOM 744 C CA . GLY A 1 91 ? 14.164 9.075 -4.342 1.00 65.06 91 GLY A CA 1
ATOM 745 C C . GLY A 1 91 ? 15.379 9.992 -4.253 1.00 65.06 91 GLY A C 1
ATOM 746 O O . GLY A 1 91 ? 15.480 10.785 -3.320 1.00 65.06 91 GLY A O 1
ATOM 747 N N . SER A 1 92 ? 16.273 9.925 -5.234 1.00 75.75 92 SER A N 1
ATOM 748 C CA . SER A 1 92 ? 17.460 10.788 -5.321 1.00 75.75 92 SER A CA 1
ATOM 749 C C . SER A 1 92 ? 17.138 12.283 -5.481 1.00 75.75 92 SER A C 1
ATOM 751 O O . SER A 1 92 ? 18.044 13.087 -5.642 1.00 75.75 92 SER A O 1
ATOM 753 N N . GLY A 1 93 ? 15.858 12.671 -5.517 1.00 70.38 93 GLY A N 1
ATOM 754 C CA . GLY A 1 93 ? 15.412 14.007 -5.920 1.00 70.38 93 GLY A CA 1
ATOM 755 C C . GLY A 1 93 ? 15.539 14.256 -7.426 1.00 70.38 93 GLY A C 1
ATOM 756 O O . GLY A 1 93 ? 14.896 15.161 -7.954 1.00 70.38 93 GLY A O 1
ATOM 757 N N . GLU A 1 94 ? 16.287 13.418 -8.147 1.00 71.31 94 GLU A N 1
ATOM 758 C CA . GLU A 1 94 ? 16.397 13.514 -9.593 1.00 71.31 94 GLU A CA 1
ATOM 759 C C . GLU A 1 94 ? 15.144 12.978 -10.283 1.00 71.31 94 GLU A C 1
ATOM 761 O O . GLU A 1 94 ? 14.666 11.862 -10.041 1.00 71.31 94 GLU A O 1
ATOM 766 N N . LYS A 1 95 ? 14.614 13.786 -11.204 1.00 66.56 95 LYS A N 1
ATOM 767 C CA . LYS A 1 95 ? 13.527 13.364 -12.082 1.00 66.56 95 LYS A CA 1
ATOM 768 C C . LYS A 1 95 ? 14.008 12.181 -12.919 1.00 66.56 95 LYS A C 1
ATOM 770 O O . LYS A 1 95 ? 15.049 12.248 -13.569 1.00 66.56 95 LYS A O 1
ATOM 775 N N . ARG A 1 96 ? 13.225 11.101 -12.948 1.00 66.00 96 ARG A N 1
ATOM 776 C CA . ARG A 1 96 ? 13.515 9.943 -13.801 1.00 66.00 96 ARG A CA 1
ATOM 777 C C . ARG A 1 96 ? 13.307 10.345 -15.265 1.00 66.00 96 ARG A C 1
ATOM 779 O O . ARG A 1 96 ? 12.177 10.360 -15.744 1.00 66.00 96 ARG A O 1
ATOM 786 N N . LYS A 1 97 ? 14.404 10.665 -15.957 1.00 63.09 97 LYS A N 1
ATOM 787 C CA . LYS A 1 97 ? 14.429 11.245 -17.314 1.00 63.09 97 LYS A CA 1
ATOM 788 C C . LYS A 1 97 ? 13.852 10.345 -18.416 1.00 63.09 97 LYS A C 1
ATOM 790 O O . LYS A 1 97 ? 13.607 10.840 -19.500 1.00 63.09 97 LYS A O 1
ATOM 795 N N . MET A 1 98 ? 13.624 9.056 -18.141 1.00 64.50 98 MET A N 1
ATOM 796 C CA . MET A 1 98 ? 13.203 8.045 -19.127 1.00 64.50 98 MET A CA 1
ATOM 797 C C . MET A 1 98 ? 11.892 7.325 -18.768 1.00 64.50 98 MET A C 1
ATOM 799 O O . MET A 1 98 ? 11.624 6.245 -19.288 1.00 64.50 98 MET A O 1
ATOM 803 N N . LYS A 1 99 ? 11.076 7.877 -17.857 1.00 65.06 99 LYS A N 1
ATOM 804 C CA . LYS A 1 99 ? 9.768 7.288 -17.533 1.00 65.06 99 LYS A CA 1
ATOM 805 C C . LYS A 1 99 ? 8.654 7.859 -18.418 1.00 65.06 99 LYS A C 1
ATOM 807 O O . LYS A 1 99 ? 8.436 9.074 -18.361 1.00 65.06 99 LYS A O 1
ATOM 812 N N . PRO A 1 100 ? 7.898 7.012 -19.143 1.00 58.22 100 PRO A N 1
ATOM 813 C CA . PRO A 1 100 ? 6.686 7.438 -19.838 1.00 58.22 100 PRO A CA 1
ATOM 814 C C . PRO A 1 100 ? 5.749 8.201 -18.888 1.00 58.22 100 PRO A C 1
ATOM 816 O O . PRO A 1 100 ? 5.590 7.811 -17.732 1.00 58.22 100 PRO A O 1
ATOM 819 N N . GLY A 1 101 ? 5.184 9.319 -19.352 1.00 63.88 101 GLY A N 1
ATOM 820 C CA . GLY A 1 101 ? 4.310 10.196 -18.558 1.00 63.88 101 GLY A CA 1
ATOM 821 C C . GLY A 1 101 ? 5.001 11.380 -17.862 1.00 63.88 101 GLY A C 1
ATOM 822 O O . GLY A 1 101 ? 4.314 12.287 -17.407 1.00 63.88 101 GLY A O 1
ATOM 823 N N . HIS A 1 102 ? 6.339 11.432 -17.817 1.00 69.19 102 HIS A N 1
ATOM 824 C CA . HIS A 1 102 ? 7.087 12.574 -17.252 1.00 69.19 102 HIS A CA 1
ATOM 825 C C . HIS A 1 102 ? 7.669 13.530 -18.307 1.00 69.19 102 HIS A C 1
ATOM 827 O O . HIS A 1 102 ? 8.269 14.551 -17.967 1.00 69.19 102 HIS A O 1
ATOM 833 N N . SER A 1 103 ? 7.534 13.202 -19.589 1.00 69.00 103 SER A N 1
ATOM 834 C CA . SER A 1 103 ? 7.916 14.038 -20.732 1.00 69.00 103 SER A CA 1
ATOM 835 C C . SER A 1 103 ? 7.054 13.663 -21.936 1.00 69.00 103 SER A C 1
ATOM 837 O O . SER A 1 103 ? 6.394 12.620 -21.928 1.00 69.00 103 SER A O 1
ATOM 839 N N . HIS A 1 104 ? 7.045 14.508 -22.966 1.00 73.19 104 HIS A N 1
ATOM 840 C CA . HIS A 1 104 ? 6.319 14.213 -24.197 1.00 73.19 104 HIS A CA 1
ATOM 841 C C . HIS A 1 104 ? 6.904 12.950 -24.869 1.00 73.19 104 HIS A C 1
ATOM 843 O O . HIS A 1 104 ? 8.130 12.822 -24.916 1.00 73.19 104 HIS A O 1
ATOM 849 N N . PRO A 1 105 ? 6.085 12.025 -25.413 1.00 73.00 105 PRO A N 1
ATOM 850 C CA . PRO A 1 105 ? 6.564 10.803 -26.070 1.00 73.00 105 PRO A CA 1
ATOM 851 C C . PRO A 1 105 ? 7.674 11.042 -27.106 1.00 73.00 105 PRO A C 1
ATOM 853 O O . PRO A 1 105 ? 8.660 10.308 -27.152 1.00 73.00 105 PRO A O 1
ATOM 856 N N . GLU A 1 106 ? 7.557 12.124 -27.880 1.00 75.69 106 GLU A N 1
ATOM 857 C CA . GLU A 1 106 ? 8.556 12.528 -28.882 1.00 75.69 106 GLU A CA 1
ATOM 858 C C . GLU A 1 106 ? 9.931 12.857 -28.284 1.00 75.69 106 GLU A C 1
ATOM 860 O O . GLU A 1 106 ? 10.953 12.634 -28.929 1.00 75.69 106 GLU A O 1
ATOM 865 N N . THR A 1 107 ? 9.991 13.337 -27.040 1.00 74.00 107 THR A N 1
ATOM 866 C CA . THR A 1 107 ? 11.264 13.586 -26.352 1.00 74.00 107 THR A CA 1
ATOM 867 C C . THR A 1 107 ? 12.022 12.280 -26.132 1.00 74.00 107 THR A C 1
ATOM 869 O O . THR A 1 107 ? 13.222 12.224 -26.385 1.00 74.00 107 THR A O 1
ATOM 872 N N . PHE A 1 108 ? 11.330 11.203 -25.746 1.00 71.00 108 PHE A N 1
ATOM 873 C CA . PHE A 1 108 ? 11.964 9.891 -25.584 1.00 71.00 108 PHE A CA 1
ATOM 874 C C . PHE A 1 108 ? 12.406 9.304 -26.922 1.00 71.00 108 PHE A C 1
ATOM 876 O O . PHE A 1 108 ? 13.487 8.722 -26.989 1.00 71.00 108 PHE A O 1
ATOM 883 N N . LYS A 1 109 ? 11.611 9.489 -27.987 1.00 71.44 109 LYS A N 1
ATOM 884 C CA . LYS A 1 109 ? 11.977 9.034 -29.338 1.00 71.44 109 LYS A CA 1
ATOM 885 C C . LYS A 1 109 ? 13.286 9.666 -29.811 1.00 71.44 109 LYS A C 1
ATOM 887 O O . LYS A 1 109 ? 14.139 8.952 -30.314 1.00 71.44 109 LYS A O 1
ATOM 892 N N . ARG A 1 110 ? 13.486 10.969 -29.576 1.00 75.56 110 ARG A N 1
ATOM 893 C CA . ARG A 1 110 ? 14.727 11.683 -29.947 1.00 75.56 110 ARG A CA 1
ATOM 894 C C . ARG A 1 110 ? 15.968 11.213 -29.184 1.00 75.56 110 ARG A C 1
ATOM 896 O O . ARG A 1 110 ? 17.075 11.383 -29.676 1.00 75.56 110 ARG A O 1
ATOM 903 N N . MET A 1 111 ? 15.797 10.658 -27.984 1.00 72.81 111 MET A N 1
ATOM 904 C CA . MET A 1 111 ? 16.907 10.172 -27.152 1.00 72.81 111 MET A CA 1
ATOM 905 C C . MET A 1 111 ? 17.258 8.702 -27.417 1.00 72.81 111 MET A C 1
ATOM 907 O O . MET A 1 111 ? 18.287 8.225 -26.942 1.00 72.81 111 MET A O 1
ATOM 911 N N . LYS A 1 112 ? 16.408 7.960 -28.133 1.00 71.19 112 LYS A N 1
ATOM 912 C CA . LYS A 1 112 ? 16.638 6.554 -28.474 1.00 71.19 112 LYS A CA 1
ATOM 913 C C . LYS A 1 112 ? 17.319 6.470 -29.839 1.00 71.19 112 LYS A C 1
ATOM 915 O O . LYS A 1 112 ? 16.824 7.029 -30.807 1.00 71.19 112 LYS A O 1
ATOM 920 N N . GLN A 1 113 ? 18.432 5.739 -29.913 1.00 59.12 113 GLN A N 1
ATOM 921 C CA . GLN A 1 113 ? 19.151 5.494 -31.171 1.00 59.12 113 GLN A CA 1
ATOM 922 C C . GLN A 1 113 ? 18.345 4.621 -32.147 1.00 59.12 113 GLN A C 1
ATOM 924 O O . GLN A 1 113 ? 18.482 4.772 -33.355 1.00 59.12 113 GLN A O 1
ATOM 929 N N . THR A 1 114 ? 17.450 3.776 -31.626 1.00 60.41 114 THR A N 1
ATOM 930 C CA . THR A 1 114 ? 16.620 2.869 -32.425 1.00 60.41 114 THR A CA 1
ATOM 931 C C . THR A 1 114 ? 15.177 2.938 -31.934 1.00 60.41 114 THR A C 1
ATOM 933 O O . THR A 1 114 ? 14.902 2.708 -30.753 1.00 60.41 114 THR A O 1
ATOM 936 N N . VAL A 1 115 ? 14.245 3.278 -32.829 1.00 67.31 115 VAL A N 1
ATOM 937 C CA . VAL A 1 115 ? 12.808 3.386 -32.531 1.00 67.31 115 VAL A CA 1
ATOM 938 C C . VAL A 1 115 ? 12.032 2.507 -33.503 1.00 67.31 115 VAL A C 1
AT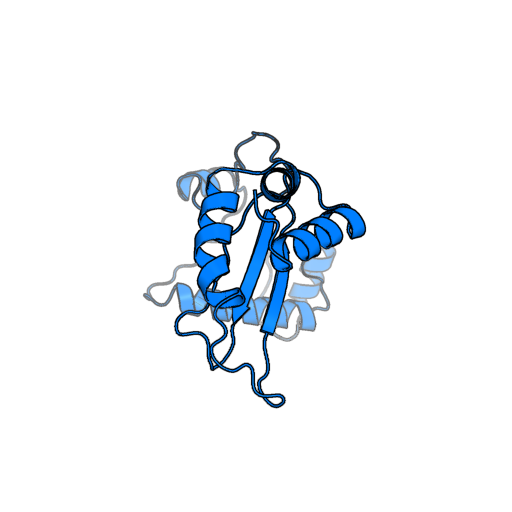OM 940 O O . VAL A 1 115 ? 11.920 2.826 -34.684 1.00 67.31 115 VAL A O 1
ATOM 943 N N . VAL A 1 116 ? 11.449 1.419 -32.999 1.00 68.12 116 VAL A N 1
ATOM 944 C CA . VAL A 1 116 ? 10.527 0.580 -33.774 1.00 68.12 116 VAL A CA 1
ATOM 945 C C . VAL A 1 116 ? 9.125 1.172 -33.662 1.00 68.12 116 VAL A C 1
ATOM 947 O O . VAL A 1 116 ? 8.536 1.209 -32.582 1.00 68.12 116 VAL A O 1
ATOM 950 N N . THR A 1 117 ? 8.589 1.672 -34.777 1.00 59.22 117 THR A N 1
ATOM 951 C CA . THR A 1 117 ? 7.233 2.237 -34.814 1.00 59.22 117 THR A CA 1
ATOM 952 C C . THR A 1 117 ? 6.232 1.151 -35.179 1.00 59.22 117 THR A C 1
ATOM 954 O O . THR A 1 117 ? 6.143 0.744 -36.335 1.00 59.22 117 THR A O 1
ATOM 957 N N . ILE A 1 118 ? 5.450 0.707 -34.198 1.00 66.00 118 ILE A N 1
ATOM 958 C CA . ILE A 1 118 ? 4.354 -0.238 -34.416 1.00 66.00 118 ILE A CA 1
ATOM 959 C C . ILE A 1 118 ? 3.117 0.560 -34.849 1.00 66.00 118 ILE A C 1
ATOM 961 O O . ILE A 1 118 ? 2.554 1.321 -34.060 1.00 66.00 118 ILE A O 1
ATOM 965 N N . LYS A 1 119 ? 2.705 0.414 -36.112 1.00 62.38 119 LYS A N 1
ATOM 966 C CA . LYS A 1 119 ? 1.500 1.057 -36.655 1.00 62.38 119 LYS A CA 1
ATOM 967 C C . LYS A 1 119 ? 0.271 0.210 -36.324 1.00 62.38 119 LYS A C 1
ATOM 969 O O . LYS A 1 119 ? -0.024 -0.745 -37.034 1.00 62.38 119 LYS A O 1
ATOM 974 N N . ASN A 1 120 ? -0.442 0.568 -35.261 1.00 64.38 120 ASN A N 1
ATOM 975 C CA . ASN A 1 120 ? -1.751 -0.012 -34.960 1.00 64.38 120 ASN A CA 1
ATOM 976 C C . ASN A 1 120 ? -2.833 0.971 -35.413 1.00 64.38 120 ASN A C 1
ATOM 978 O O . ASN A 1 120 ? -2.873 2.094 -34.920 1.00 64.38 120 ASN A O 1
ATOM 982 N N . ASN A 1 121 ? -3.695 0.548 -36.340 1.00 69.69 121 ASN A N 1
ATOM 983 C CA . ASN A 1 121 ? -4.840 1.337 -36.817 1.00 69.69 121 ASN A CA 1
ATOM 984 C C . ASN A 1 121 ? -6.137 1.016 -36.044 1.00 69.69 121 ASN A C 1
ATOM 986 O O . ASN A 1 121 ? -7.220 1.412 -36.466 1.00 69.69 121 ASN A O 1
ATOM 990 N N . ASP A 1 122 ? -6.037 0.280 -34.935 1.00 76.38 122 ASP A N 1
ATOM 991 C CA . ASP A 1 122 ? -7.158 -0.137 -34.091 1.00 76.38 122 ASP A CA 1
ATOM 992 C C . ASP A 1 122 ? -7.188 0.630 -32.753 1.00 76.38 122 ASP A C 1
ATOM 994 O O . ASP A 1 122 ? -6.183 1.175 -32.292 1.00 76.38 122 ASP A O 1
ATOM 998 N N . SER A 1 123 ? -8.360 0.687 -32.112 1.00 67.75 123 SER A N 1
ATOM 999 C CA . SER A 1 123 ? -8.561 1.311 -30.794 1.00 67.75 123 SER A CA 1
ATOM 1000 C C . SER A 1 123 ? -8.284 0.355 -29.620 1.00 67.75 123 SER A C 1
ATOM 1002 O O . SER A 1 123 ? -8.652 0.645 -28.482 1.00 67.75 123 SER A O 1
ATOM 1004 N N . LEU A 1 124 ? -7.611 -0.779 -29.855 1.00 73.69 124 LEU A N 1
ATOM 1005 C CA . LEU A 1 124 ? -7.440 -1.868 -28.882 1.00 73.69 124 LEU A CA 1
ATOM 1006 C C . LEU A 1 124 ? -6.139 -1.755 -28.071 1.00 73.69 124 LEU A C 1
ATOM 1008 O O . LEU A 1 124 ? -5.601 -2.761 -27.607 1.00 73.69 124 LEU A O 1
ATOM 1012 N N . CYS A 1 125 ? -5.614 -0.544 -27.878 1.00 67.62 125 CYS A N 1
ATOM 1013 C CA . CYS A 1 125 ? -4.280 -0.316 -27.315 1.00 67.62 125 CYS A CA 1
ATOM 1014 C C . CYS A 1 125 ? -4.048 -1.016 -25.961 1.00 67.62 125 CYS A C 1
ATOM 1016 O O . CYS A 1 125 ? -3.008 -1.645 -25.778 1.00 67.62 125 CYS A O 1
ATOM 1018 N N . CYS A 1 126 ? -5.020 -0.993 -25.043 1.00 62.91 126 CYS A N 1
ATOM 1019 C CA . CYS A 1 126 ? -4.909 -1.670 -23.747 1.00 62.91 126 CYS A CA 1
ATOM 1020 C C . CYS A 1 126 ? -4.964 -3.201 -23.872 1.00 62.91 126 CYS A C 1
ATOM 1022 O O . CYS A 1 126 ? -4.173 -3.894 -23.238 1.00 62.91 126 CYS A O 1
ATOM 1024 N N . ALA A 1 127 ? -5.858 -3.734 -24.711 1.00 73.38 127 ALA A N 1
ATOM 1025 C CA . ALA A 1 127 ? -5.968 -5.176 -24.938 1.00 73.38 127 ALA A CA 1
ATOM 1026 C C . ALA A 1 127 ? -4.697 -5.731 -25.602 1.00 73.38 127 ALA A C 1
ATOM 1028 O O . ALA A 1 127 ? -4.172 -6.758 -25.179 1.00 73.38 127 ALA A O 1
ATOM 1029 N N . ARG A 1 128 ? -4.136 -4.997 -26.570 1.00 69.81 128 ARG A N 1
ATOM 1030 C CA . ARG A 1 128 ? -2.845 -5.313 -27.190 1.00 69.81 128 ARG A CA 1
ATOM 1031 C C . ARG A 1 128 ? 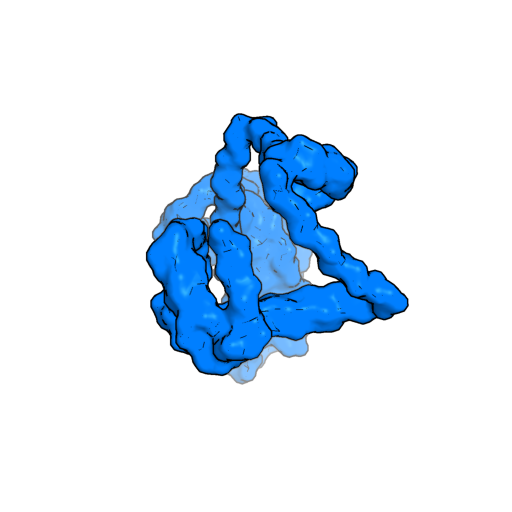-1.704 -5.296 -26.191 1.00 69.81 128 ARG A C 1
ATOM 1033 O O . ARG A 1 128 ? -0.897 -6.205 -26.242 1.00 69.81 128 ARG A O 1
ATOM 1040 N N . VAL A 1 129 ? -1.632 -4.317 -25.287 1.00 76.38 129 VAL A N 1
ATOM 1041 C CA . VAL A 1 129 ? -0.581 -4.302 -24.254 1.00 76.38 129 VAL A CA 1
ATOM 1042 C C . VAL A 1 129 ? -0.667 -5.550 -23.377 1.00 76.38 129 VAL A C 1
ATOM 1044 O O . VAL A 1 129 ? 0.364 -6.158 -23.100 1.00 76.38 129 VAL A O 1
ATOM 1047 N N . ILE A 1 130 ? -1.871 -5.970 -22.982 1.00 73.88 130 ILE A N 1
ATOM 1048 C CA . ILE A 1 130 ? -2.064 -7.181 -22.170 1.00 73.88 130 ILE A CA 1
ATOM 1049 C C . ILE A 1 130 ? -1.609 -8.423 -22.942 1.00 73.88 130 ILE A C 1
ATOM 1051 O O . ILE A 1 130 ? -0.790 -9.186 -22.432 1.00 73.88 130 ILE A O 1
ATOM 1055 N N . ILE A 1 131 ? -2.078 -8.587 -24.183 1.00 80.31 131 ILE A N 1
ATOM 1056 C CA . ILE A 1 131 ? -1.713 -9.727 -25.032 1.00 80.31 131 ILE A CA 1
ATOM 1057 C C . ILE A 1 131 ? -0.208 -9.721 -25.317 1.00 80.31 131 ILE A C 1
ATOM 1059 O O . ILE A 1 131 ? 0.442 -10.730 -25.100 1.00 80.31 131 ILE A O 1
ATOM 1063 N N . GLN A 1 132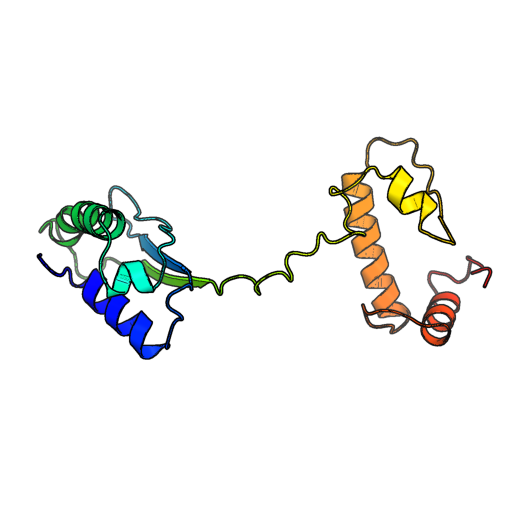 ? 0.373 -8.580 -25.701 1.00 82.06 132 GLN A N 1
ATOM 1064 C CA . GLN A 1 132 ? 1.808 -8.438 -25.967 1.00 82.06 132 GLN A CA 1
ATOM 1065 C C . GLN A 1 132 ? 2.661 -8.755 -24.741 1.00 82.06 132 GLN A C 1
ATOM 1067 O O . GLN A 1 132 ? 3.721 -9.360 -24.872 1.00 82.06 132 GLN A O 1
ATOM 1072 N N . THR A 1 133 ? 2.209 -8.354 -23.551 1.00 82.12 133 THR A N 1
ATOM 1073 C CA . THR A 1 133 ? 2.905 -8.679 -22.300 1.00 82.12 133 THR A CA 1
ATOM 1074 C C . THR A 1 133 ? 2.864 -10.182 -22.043 1.00 82.12 133 THR A C 1
ATOM 1076 O O . THR A 1 133 ? 3.891 -10.761 -21.706 1.00 82.12 133 THR A O 1
ATOM 1079 N N . HIS A 1 134 ? 1.709 -10.819 -22.246 1.00 86.56 134 HIS A N 1
ATOM 1080 C CA . HIS A 1 134 ? 1.560 -12.267 -22.104 1.00 86.56 134 HIS A CA 1
ATOM 1081 C C . HIS A 1 134 ? 2.447 -13.028 -23.092 1.00 86.56 134 HIS A C 1
ATOM 1083 O O . HIS A 1 134 ? 3.274 -13.834 -22.677 1.00 86.56 134 HIS A O 1
ATOM 1089 N N . THR A 1 135 ? 2.359 -12.692 -24.380 1.00 85.06 135 THR A N 1
ATOM 1090 C CA . THR A 1 135 ? 3.156 -13.332 -25.433 1.00 85.06 135 THR A CA 1
ATOM 1091 C C . THR A 1 135 ? 4.650 -13.104 -25.233 1.00 85.06 135 THR A C 1
ATOM 1093 O O . THR A 1 135 ? 5.450 -13.982 -25.529 1.00 85.06 135 THR A O 1
ATOM 1096 N N . ALA A 1 136 ? 5.052 -11.943 -24.702 1.00 84.75 136 ALA A N 1
ATOM 1097 C CA . ALA A 1 136 ? 6.450 -11.697 -24.360 1.00 84.75 136 ALA A CA 1
ATOM 1098 C C . ALA A 1 136 ? 6.922 -12.627 -23.233 1.00 84.75 136 ALA A C 1
ATOM 1100 O O . ALA A 1 136 ? 8.013 -13.179 -23.326 1.00 84.75 136 ALA A O 1
ATOM 1101 N N . ILE A 1 137 ? 6.115 -12.838 -22.189 1.00 87.00 137 ILE A N 1
ATOM 1102 C CA . ILE A 1 137 ? 6.452 -13.769 -21.100 1.00 87.00 137 ILE A CA 1
ATOM 1103 C C . ILE A 1 137 ? 6.597 -15.200 -21.632 1.00 87.00 137 ILE A C 1
ATOM 1105 O O . ILE A 1 137 ? 7.567 -15.876 -21.292 1.00 87.00 137 ILE A O 1
ATOM 1109 N N . GLU A 1 138 ? 5.669 -15.643 -22.479 1.00 89.75 138 GLU A N 1
ATOM 1110 C CA . GLU A 1 138 ? 5.715 -16.971 -23.102 1.00 89.75 138 GLU A CA 1
ATOM 1111 C C . GLU A 1 138 ? 6.970 -17.146 -23.958 1.00 89.75 138 GLU A C 1
ATOM 1113 O O . GLU A 1 138 ? 7.682 -18.137 -23.809 1.00 89.75 138 GLU A O 1
ATOM 1118 N N . LEU A 1 139 ? 7.304 -16.141 -24.768 1.00 87.25 139 LEU A N 1
ATOM 1119 C CA . LEU A 1 139 ? 8.504 -16.154 -25.596 1.00 87.25 139 LEU A CA 1
ATOM 1120 C C . LEU A 1 139 ? 9.791 -16.194 -24.755 1.00 87.25 139 LEU A C 1
ATOM 1122 O O . LEU A 1 139 ? 10.736 -16.901 -25.094 1.00 87.25 139 LEU A O 1
ATOM 1126 N N . HIS A 1 140 ? 9.841 -15.459 -23.640 1.00 89.44 140 HIS A N 1
ATOM 1127 C CA . HIS A 1 140 ? 10.957 -15.523 -22.690 1.00 89.44 140 HIS A CA 1
ATOM 1128 C C . HIS A 1 140 ? 11.120 -16.928 -22.087 1.00 89.44 140 HIS A C 1
ATOM 1130 O O . HIS A 1 140 ? 12.249 -17.397 -21.922 1.00 89.44 140 HIS A O 1
ATOM 1136 N N . ALA A 1 141 ? 10.010 -17.604 -21.776 1.00 91.44 141 ALA A N 1
ATOM 1137 C CA . ALA A 1 141 ? 10.028 -18.976 -21.277 1.00 91.44 141 ALA A CA 1
ATOM 1138 C C . ALA A 1 141 ? 10.491 -19.970 -22.355 1.00 91.44 141 ALA A C 1
ATOM 1140 O O . ALA A 1 141 ? 11.345 -20.810 -22.079 1.00 91.44 141 ALA A O 1
ATOM 1141 N N . GLU A 1 142 ? 9.988 -19.837 -23.583 1.00 91.12 142 GLU A N 1
ATOM 1142 C CA . GLU A 1 142 ? 10.358 -20.676 -24.728 1.00 91.12 142 GLU A CA 1
ATOM 1143 C C . GLU A 1 142 ? 11.841 -20.533 -25.097 1.00 91.12 142 GLU A C 1
ATOM 1145 O O . GLU A 1 142 ? 12.548 -21.529 -25.239 1.00 91.12 142 GLU A O 1
ATOM 1150 N N . ALA A 1 143 ? 12.339 -19.297 -25.191 1.00 88.69 143 ALA A N 1
ATOM 1151 C CA . ALA A 1 143 ? 13.737 -19.006 -25.507 1.00 88.69 143 ALA A CA 1
ATOM 1152 C C . ALA A 1 143 ? 14.694 -19.250 -24.323 1.00 88.69 143 ALA A C 1
ATOM 1154 O O . ALA A 1 143 ? 15.912 -19.112 -24.467 1.00 88.69 143 ALA A O 1
ATOM 1155 N N . ASN A 1 144 ? 14.159 -19.587 -23.143 1.00 90.25 144 ASN A N 1
ATOM 1156 C CA . ASN A 1 144 ? 14.904 -19.737 -21.894 1.00 90.25 144 ASN A CA 1
ATOM 1157 C C . ASN A 1 144 ? 15.772 -18.498 -21.571 1.00 90.25 144 ASN A C 1
ATOM 1159 O O . ASN A 1 144 ? 16.966 -18.598 -21.260 1.00 90.25 144 ASN A O 1
ATOM 1163 N N . VAL A 1 145 ? 15.167 -17.310 -21.680 1.00 88.19 145 VAL A N 1
ATOM 1164 C CA . VAL A 1 145 ? 15.801 -16.014 -21.400 1.00 88.19 145 VAL A CA 1
ATOM 1165 C C . VAL A 1 145 ? 15.085 -15.337 -20.225 1.00 88.19 145 VAL A C 1
ATOM 1167 O O . VAL A 1 145 ? 13.889 -15.058 -20.317 1.00 88.19 145 VAL A O 1
ATOM 1170 N N . PRO A 1 146 ? 15.779 -15.008 -19.119 1.00 86.69 146 PRO A N 1
ATOM 1171 C CA . PRO A 1 146 ? 15.156 -14.346 -17.976 1.00 86.69 146 PRO A CA 1
ATOM 1172 C C . PRO A 1 146 ? 14.687 -12.919 -18.304 1.00 86.69 146 PRO A C 1
ATOM 1174 O O . PRO A 1 146 ? 15.226 -12.250 -19.184 1.00 86.69 146 PRO A O 1
ATOM 1177 N N . PHE A 1 147 ? 13.695 -12.422 -17.558 1.00 82.25 147 PHE A N 1
ATOM 1178 C CA . PHE A 1 147 ? 13.126 -11.080 -17.745 1.00 82.25 147 PHE A CA 1
ATOM 1179 C C . PHE A 1 147 ? 14.011 -9.990 -17.109 1.00 82.25 147 PHE A C 1
ATOM 1181 O O . PHE A 1 147 ? 13.682 -9.389 -16.084 1.00 82.25 147 PHE A O 1
ATOM 1188 N N . VAL A 1 148 ? 15.186 -9.780 -17.700 1.00 79.31 148 VAL A N 1
ATOM 1189 C CA . VAL A 1 148 ? 16.241 -8.848 -17.263 1.00 79.31 148 VAL A CA 1
ATOM 1190 C C . VAL A 1 148 ? 16.838 -8.135 -18.489 1.00 79.31 148 VAL A C 1
ATOM 1192 O O . VAL A 1 148 ? 16.500 -8.502 -19.616 1.00 79.31 148 VAL A O 1
ATOM 1195 N N . PRO A 1 149 ? 17.690 -7.100 -18.330 1.00 74.19 149 PRO A N 1
ATOM 1196 C CA . PRO A 1 149 ? 18.408 -6.525 -19.467 1.00 74.19 149 PRO A CA 1
ATOM 1197 C C . PRO A 1 149 ? 19.153 -7.616 -20.247 1.00 74.19 149 PRO A C 1
ATOM 1199 O O . PRO A 1 149 ? 19.940 -8.354 -19.661 1.00 74.19 149 PRO A O 1
ATOM 1202 N N . CYS A 1 150 ? 18.873 -7.721 -21.545 1.00 73.00 150 CYS A N 1
ATOM 1203 C CA . CYS A 1 150 ? 19.445 -8.721 -22.444 1.00 73.00 150 CYS A CA 1
ATOM 1204 C C . CYS A 1 150 ? 20.620 -8.145 -23.248 1.00 73.00 150 CYS A C 1
ATOM 1206 O O . CYS A 1 150 ? 20.619 -6.961 -23.601 1.00 73.00 150 CYS A O 1
ATOM 1208 N N . GLY A 1 151 ? 21.615 -8.986 -23.531 1.00 77.19 151 GLY A N 1
ATOM 1209 C CA . GLY A 1 151 ? 22.716 -8.725 -24.452 1.00 77.19 151 GLY A CA 1
ATOM 1210 C C . GLY A 1 151 ? 22.557 -9.493 -25.771 1.00 77.19 151 GLY A C 1
ATOM 1211 O O . GLY A 1 151 ? 21.505 -10.058 -26.072 1.00 77.19 151 GLY A O 1
ATOM 1212 N N . CYS A 1 152 ? 23.614 -9.504 -26.588 1.00 75.94 152 CYS A N 1
ATOM 1213 C CA . CYS A 1 152 ? 23.599 -10.147 -27.908 1.00 75.94 152 CYS A CA 1
ATOM 1214 C C . CYS A 1 152 ? 23.364 -11.668 -27.838 1.00 75.94 152 CYS A C 1
ATOM 1216 O O . CYS A 1 152 ? 22.746 -12.240 -28.737 1.00 75.94 152 CYS A O 1
ATOM 1218 N N . GLU A 1 153 ? 23.822 -12.326 -26.770 1.00 80.62 153 GLU A N 1
ATOM 1219 C CA . GLU A 1 153 ? 23.627 -13.766 -26.566 1.00 80.62 153 GLU A CA 1
ATOM 1220 C C . GLU A 1 153 ? 22.148 -14.104 -26.351 1.00 80.62 153 GLU A C 1
ATOM 1222 O O . GLU A 1 153 ? 21.613 -15.021 -26.975 1.00 80.62 153 GLU A O 1
ATOM 1227 N N . GLU A 1 154 ? 21.453 -13.327 -25.521 1.00 84.44 154 GLU A N 1
ATOM 1228 C CA . GLU A 1 154 ? 20.018 -13.479 -25.298 1.00 84.44 154 GLU A CA 1
ATOM 1229 C C . GLU A 1 154 ? 19.199 -13.141 -26.551 1.00 84.44 154 GLU A C 1
ATOM 1231 O O . GLU A 1 154 ? 18.233 -13.840 -26.850 1.00 84.44 154 GLU A O 1
ATOM 1236 N N . LEU A 1 155 ? 19.602 -12.125 -27.326 1.00 79.75 155 LEU A N 1
ATOM 1237 C CA . LEU A 1 155 ? 18.963 -11.806 -28.612 1.00 79.75 155 LEU A CA 1
ATOM 1238 C C . LEU A 1 155 ? 19.085 -12.956 -29.619 1.00 79.75 155 LEU A C 1
ATOM 1240 O O . LEU A 1 155 ? 18.134 -13.244 -30.345 1.00 79.75 155 LEU A O 1
ATOM 1244 N N . THR A 1 156 ? 20.222 -13.653 -29.622 1.00 79.88 156 THR A N 1
ATOM 1245 C CA . THR A 1 156 ? 20.430 -14.829 -30.478 1.00 79.88 156 THR A CA 1
ATOM 1246 C C . THR A 1 156 ? 19.501 -15.977 -30.076 1.00 79.88 156 THR A C 1
ATOM 1248 O O . THR A 1 156 ? 18.947 -16.645 -30.943 1.00 79.88 156 THR A O 1
ATOM 1251 N N . LYS A 1 157 ? 19.257 -16.181 -28.775 1.00 84.44 157 LYS A N 1
ATOM 1252 C CA . LYS A 1 157 ? 18.301 -17.199 -28.300 1.00 84.44 157 LYS A CA 1
ATOM 1253 C C . LYS A 1 157 ? 16.872 -16.909 -28.753 1.00 84.44 157 LYS A C 1
ATOM 1255 O O . LYS A 1 157 ? 16.172 -17.836 -29.141 1.00 84.44 157 LYS A O 1
ATOM 1260 N N . PHE A 1 158 ? 16.460 -15.640 -28.768 1.00 84.06 158 PHE A N 1
ATOM 1261 C CA . PHE A 1 158 ? 15.163 -15.261 -29.334 1.00 84.06 158 PHE A CA 1
ATOM 1262 C C . PHE A 1 158 ? 15.085 -15.522 -30.839 1.00 84.06 158 PHE A C 1
ATOM 1264 O O . PHE A 1 158 ? 14.072 -16.035 -31.298 1.00 84.06 158 PHE A O 1
ATOM 1271 N N . ALA A 1 159 ? 16.148 -15.246 -31.600 1.00 79.19 159 ALA A N 1
ATOM 1272 C CA . ALA A 1 159 ? 16.186 -15.546 -33.037 1.00 79.19 159 ALA A CA 1
ATOM 1273 C C . ALA A 1 159 ? 16.009 -17.045 -33.350 1.00 79.19 159 ALA A C 1
ATOM 1275 O O . ALA A 1 159 ? 15.594 -17.403 -34.447 1.00 79.19 159 ALA A O 1
ATOM 1276 N N . LEU A 1 160 ? 16.350 -17.914 -32.395 1.00 82.94 160 LEU A N 1
ATOM 1277 C CA . LEU A 1 160 ? 16.248 -19.369 -32.510 1.00 82.94 160 LEU A CA 1
ATOM 1278 C C . LEU A 1 160 ? 14.958 -19.936 -31.897 1.00 82.94 160 LEU A C 1
ATOM 1280 O O . LEU A 1 160 ? 14.767 -21.153 -31.930 1.00 82.94 160 LEU A O 1
ATOM 1284 N N . ALA A 1 161 ? 14.092 -19.096 -31.319 1.00 86.31 161 ALA A N 1
ATOM 1285 C CA . ALA A 1 161 ? 12.841 -19.554 -30.733 1.00 86.31 161 ALA A CA 1
ATOM 1286 C C . ALA A 1 161 ? 11.942 -20.162 -31.828 1.00 86.31 161 ALA A C 1
ATOM 1288 O O . ALA A 1 161 ? 11.736 -19.518 -32.861 1.00 86.31 161 ALA A O 1
ATOM 1289 N N . PRO A 1 162 ? 11.393 -21.375 -31.630 1.00 84.25 162 PRO A N 1
ATOM 1290 C CA . PRO A 1 162 ? 10.498 -22.013 -32.595 1.00 84.25 162 PRO A CA 1
ATOM 1291 C C . PRO A 1 162 ? 9.327 -21.131 -33.038 1.00 84.25 162 PRO A C 1
ATOM 1293 O O . PRO A 1 162 ? 9.000 -21.113 -34.221 1.00 84.25 162 PRO A O 1
ATOM 1296 N N . SER A 1 163 ? 8.732 -20.362 -32.126 1.00 83.31 163 SER A N 1
ATOM 1297 C CA . SER A 1 163 ? 7.656 -19.408 -32.432 1.00 83.31 163 SER A CA 1
ATOM 1298 C C . SER A 1 163 ? 8.094 -18.214 -33.288 1.00 83.31 163 SER A C 1
ATOM 1300 O O . SER A 1 163 ? 7.246 -17.508 -33.837 1.00 83.31 163 SER A O 1
ATOM 1302 N N . LEU A 1 164 ? 9.404 -17.993 -33.424 1.00 80.31 164 LEU A N 1
ATOM 1303 C CA . LEU A 1 164 ? 10.006 -16.932 -34.225 1.00 80.31 164 LEU A CA 1
ATOM 1304 C C . LEU A 1 164 ? 10.721 -17.447 -35.483 1.00 80.31 164 LEU A C 1
ATOM 1306 O O . LEU A 1 164 ? 11.390 -16.662 -36.148 1.00 80.31 164 LEU A O 1
ATOM 1310 N N . CYS A 1 165 ? 10.564 -18.722 -35.855 1.00 70.56 165 CYS A N 1
ATOM 1311 C CA . CYS A 1 165 ? 11.262 -19.319 -37.001 1.00 70.56 165 CYS A CA 1
ATOM 1312 C C . CYS A 1 165 ? 10.985 -18.619 -38.348 1.00 70.56 165 CYS A C 1
ATOM 1314 O O . CYS A 1 165 ? 11.845 -18.626 -39.228 1.00 70.56 165 CYS A O 1
ATOM 1316 N N . ASP A 1 166 ? 9.833 -17.957 -38.478 1.00 72.19 166 ASP A N 1
ATOM 1317 C CA . ASP A 1 166 ? 9.444 -17.171 -39.657 1.00 72.19 166 ASP A CA 1
ATOM 1318 C C . ASP A 1 166 ? 9.910 -15.700 -39.600 1.00 72.19 166 ASP A C 1
ATOM 1320 O O . ASP A 1 166 ? 9.653 -14.915 -40.518 1.00 72.19 166 ASP A O 1
ATOM 1324 N N . PHE A 1 167 ? 10.585 -15.290 -38.523 1.00 67.19 167 PHE A N 1
ATOM 1325 C CA . PHE A 1 167 ? 10.970 -13.905 -38.269 1.00 67.19 167 PHE A CA 1
ATOM 1326 C C . PHE A 1 167 ? 12.491 -13.759 -38.254 1.00 67.19 167 PHE A C 1
ATOM 1328 O O . PHE A 1 167 ? 13.185 -14.254 -37.372 1.00 67.19 167 PHE A O 1
ATOM 1335 N N . GLN A 1 168 ? 13.029 -12.995 -39.204 1.00 56.81 168 GLN A N 1
ATOM 1336 C CA . GLN A 1 168 ? 14.447 -12.654 -39.204 1.00 56.81 168 GLN A CA 1
ATOM 1337 C C . GLN A 1 168 ? 14.696 -11.427 -38.320 1.00 56.81 168 GLN A C 1
ATOM 1339 O O . GLN A 1 168 ? 14.295 -10.309 -38.657 1.00 56.81 168 GLN A O 1
ATOM 1344 N N . LEU A 1 169 ? 15.399 -11.615 -37.200 1.00 58.88 169 LEU A N 1
ATOM 1345 C CA . LEU A 1 169 ? 15.989 -10.497 -36.466 1.00 58.88 169 LEU A CA 1
ATOM 1346 C C . LEU A 1 169 ? 17.179 -9.967 -37.278 1.00 58.88 169 LEU A C 1
ATOM 1348 O O . LEU A 1 169 ? 18.216 -10.617 -37.378 1.00 58.88 169 LEU A O 1
ATOM 1352 N N . LEU A 1 170 ? 17.009 -8.797 -37.897 1.00 52.12 170 LEU A N 1
ATOM 1353 C CA . LEU A 1 170 ? 18.113 -8.047 -38.496 1.00 52.12 170 LEU A CA 1
ATOM 1354 C C . LEU A 1 170 ? 18.938 -7.447 -37.349 1.00 52.12 170 LEU A C 1
ATOM 1356 O O . LEU A 1 170 ? 18.538 -6.435 -36.769 1.00 52.12 170 LEU A O 1
ATOM 1360 N N . LEU A 1 171 ? 20.020 -8.135 -36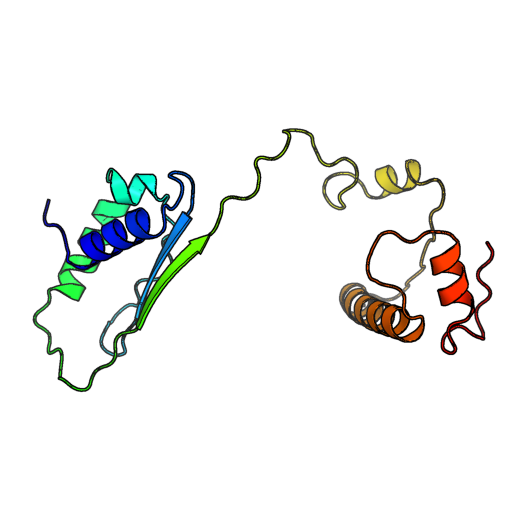.980 1.00 50.41 171 LEU A N 1
ATOM 1361 C CA . LEU A 1 171 ? 21.019 -7.665 -36.015 1.00 50.41 171 LEU A CA 1
ATOM 1362 C C . LEU A 1 171 ? 22.015 -6.709 -36.677 1.00 50.41 171 LEU A C 1
ATOM 1364 O O . LEU A 1 171 ? 22.415 -6.985 -37.832 1.00 50.41 171 LEU A O 1
#

Secondary structure (DSSP, 8-state):
----HHHHHHHHHHHHTT--TTSEEEEEEEETT-SS-B----EEHHHHHH--HHHHHHHHHHHHHHH--S---TT--EEEEEEEEPPPPPP-S---TT-TTSS-HHHHHHH-S--------SS-HHHHHHHHHHHHHHHHHHTT--SS---HHHHHHHHT-GGGTT-----